Protein AF-A0A8D8P166-F1 (afdb_monomer)

pLDDT: mean 75.23, std 16.93, range [36.06, 92.56]

Secondary structure (DSSP, 8-state):
---TT---PPEEEEEE-SS-THHHHTT---TT-EEEEE-HHHHHHHHHHS--S--S----STTHHHHHHHHHHHHHH-PPPHHHHHHHHTTEEEEEPPSS--TT-S----

InterPro domains:
  IPR001047 Small ribosomal subunit protein eS8 [PTHR10394] (9-48)

Radius of gyration: 18.59 Å; Cα contacts (8 Å, |Δi|>4): 103; chains: 1; bounding box: 46×23×47 Å

Organism: Culex pipiens (NCBI:txid7175)

Mean predicted aligned error: 10.53 Å

Solvent-accessible surface area (backbone atoms only — not comparable to full-atom values): 7034 Å² total; per-residue (Å²): 134,76,65,95,87,76,79,87,62,57,76,73,43,36,72,43,44,93,89,48,66,67,41,34,77,69,48,50,89,58,69,57,21,34,28,35,29,47,32,69,68,60,51,56,49,53,48,72,69,48,84,83,70,97,80,91,78,92,72,69,82,83,56,55,68,61,50,50,54,51,42,62,59,48,58,76,71,60,74,76,56,71,76,52,52,57,24,58,74,69,47,41,38,79,44,70,41,57,86,61,81,68,83,76,73,56,79,75,86,125

Sequence (110 aa):
MLPQGTYHPRITYNLYNASNNELVRTKKLFKNAITVIDVAPFRRWYESLLPEGKRGGCVGQEGLLDLLKKYAKRQKTAKMYPDLEVQFNAGRLRFQTWTEWPCRWLPAGG

Foldseek 3Di:
DDPDPDDDWDWDFFDDDPPDCVCRVVRHDDAFTWTKTFCVVVVVVLCVQAVPDDDDDDDDPPCVVVVVVSNVVVVVVSDDDPVVVVCVVVRIDIDTHHNDDVPVPPPPPD

Structure (mmCIF, N/CA/C/O backbone):
data_AF-A0A8D8P166-F1
#
_entry.id   AF-A0A8D8P166-F1
#
loop_
_atom_site.group_PDB
_atom_site.id
_atom_site.type_symbol
_atom_site.label_atom_id
_atom_site.label_alt_id
_atom_site.label_comp_id
_atom_site.label_asym_id
_atom_site.label_entity_id
_atom_site.label_seq_id
_atom_site.pdbx_PDB_ins_code
_atom_site.Cartn_x
_atom_site.Cartn_y
_atom_site.Cartn_z
_atom_site.occupancy
_atom_site.B_iso_or_equiv
_atom_site.auth_seq_id
_atom_site.auth_comp_id
_atom_site.auth_asym_id
_atom_site.auth_atom_id
_atom_site.pdbx_PDB_model_num
ATOM 1 N N . MET A 1 1 ? 10.525 -0.178 20.474 1.00 39.41 1 MET A N 1
ATOM 2 C CA . MET A 1 1 ? 9.086 -0.049 20.146 1.00 39.41 1 MET A CA 1
ATOM 3 C C . MET A 1 1 ? 8.957 0.980 19.041 1.00 39.41 1 MET A C 1
ATOM 5 O O . MET A 1 1 ? 9.509 2.059 19.195 1.00 39.41 1 MET A O 1
ATOM 9 N N . LEU A 1 2 ? 8.319 0.645 17.920 1.00 41.84 2 LEU A N 1
ATOM 10 C CA . LEU A 1 2 ? 8.087 1.618 16.850 1.00 41.84 2 LEU A CA 1
ATOM 11 C C . LEU A 1 2 ? 7.049 2.655 17.310 1.00 41.84 2 LEU A C 1
ATOM 13 O O . LEU A 1 2 ? 6.133 2.280 18.049 1.00 41.84 2 LEU A O 1
ATOM 17 N N . PRO A 1 3 ? 7.171 3.930 16.901 1.00 47.19 3 PRO A N 1
ATOM 18 C CA . PRO A 1 3 ? 6.140 4.923 17.167 1.00 47.19 3 PRO A CA 1
ATOM 19 C C . PRO A 1 3 ? 4.793 4.441 16.609 1.00 47.19 3 PRO A C 1
ATOM 21 O O . PRO A 1 3 ? 4.729 3.819 15.544 1.00 47.19 3 PRO A O 1
ATOM 24 N N . GLN A 1 4 ? 3.722 4.698 17.362 1.00 52.88 4 GLN A N 1
ATOM 25 C CA . GLN A 1 4 ? 2.355 4.312 17.013 1.00 52.88 4 GLN A CA 1
ATOM 26 C C . GLN A 1 4 ? 1.993 4.932 15.650 1.00 52.88 4 GLN A C 1
ATOM 28 O O . GLN A 1 4 ? 1.775 6.137 15.565 1.00 52.88 4 GLN A O 1
ATOM 33 N N . GLY A 1 5 ? 1.988 4.128 14.579 1.00 64.25 5 GLY A N 1
ATOM 34 C CA . GLY A 1 5 ? 1.671 4.577 13.213 1.00 64.25 5 GLY A CA 1
ATOM 35 C C . GLY A 1 5 ? 2.663 4.172 12.114 1.00 64.25 5 GLY A C 1
ATOM 36 O O . GLY A 1 5 ? 2.332 4.319 10.939 1.00 64.25 5 GLY A O 1
ATOM 37 N N . THR A 1 6 ? 3.839 3.625 12.444 1.00 72.44 6 THR A N 1
ATOM 38 C CA . THR A 1 6 ? 4.795 3.140 11.427 1.00 72.44 6 THR A CA 1
ATOM 39 C C . THR A 1 6 ? 4.606 1.646 11.150 1.00 72.44 6 THR A C 1
ATOM 41 O O . THR A 1 6 ? 4.895 0.803 12.001 1.00 72.44 6 THR A O 1
ATOM 44 N N . TYR A 1 7 ? 4.168 1.304 9.934 1.00 80.81 7 TYR A N 1
ATOM 45 C CA . TYR A 1 7 ? 4.020 -0.078 9.464 1.00 80.81 7 TYR A CA 1
ATOM 46 C C . TYR A 1 7 ? 5.179 -0.481 8.550 1.00 80.81 7 TYR A C 1
ATOM 48 O O . TYR A 1 7 ? 5.655 0.323 7.753 1.00 80.81 7 TYR A O 1
ATOM 56 N N . HIS A 1 8 ? 5.599 -1.745 8.641 1.00 83.88 8 HIS A N 1
ATOM 57 C CA . HIS A 1 8 ? 6.639 -2.334 7.793 1.00 83.88 8 HIS A CA 1
ATOM 58 C C . HIS A 1 8 ? 6.003 -3.348 6.836 1.00 83.88 8 HIS A C 1
ATOM 60 O O . HIS A 1 8 ? 5.986 -4.546 7.125 1.00 83.88 8 HIS A O 1
ATOM 66 N N . PRO A 1 9 ? 5.395 -2.889 5.734 1.00 86.62 9 PRO A N 1
ATOM 67 C CA . PRO A 1 9 ? 4.769 -3.784 4.781 1.00 86.62 9 PRO A CA 1
ATOM 68 C C . PRO A 1 9 ? 5.821 -4.509 3.937 1.00 86.62 9 PRO A C 1
ATOM 70 O O . PRO A 1 9 ? 6.925 -4.011 3.699 1.00 86.62 9 PRO A O 1
ATOM 73 N N . ARG A 1 10 ? 5.461 -5.691 3.435 1.00 89.56 10 ARG A N 1
ATOM 74 C CA . ARG A 1 10 ? 6.324 -6.433 2.519 1.00 89.56 10 ARG A CA 1
ATOM 75 C C . ARG A 1 10 ? 6.414 -5.700 1.182 1.00 89.56 10 ARG A C 1
ATOM 77 O O . ARG A 1 10 ? 5.401 -5.389 0.553 1.00 89.56 10 ARG A O 1
ATOM 84 N N . ILE A 1 11 ? 7.642 -5.490 0.725 1.00 88.94 11 ILE A N 1
ATOM 85 C CA . ILE A 1 11 ? 7.933 -4.952 -0.602 1.00 88.94 11 ILE A CA 1
ATOM 86 C C . ILE A 1 11 ? 7.914 -6.100 -1.618 1.00 88.94 11 ILE A C 1
ATOM 88 O O . ILE A 1 11 ? 8.517 -7.146 -1.376 1.00 88.94 11 ILE A O 1
ATOM 92 N N . THR A 1 12 ? 7.219 -5.922 -2.748 1.00 89.69 12 THR A N 1
ATOM 93 C CA . THR A 1 12 ? 7.095 -6.977 -3.768 1.00 89.69 12 THR A CA 1
ATOM 94 C C . THR A 1 12 ? 8.081 -6.797 -4.921 1.00 89.69 12 THR A C 1
ATOM 96 O O . THR A 1 12 ? 8.932 -7.654 -5.139 1.00 89.69 12 THR A O 1
ATOM 99 N N . TYR A 1 13 ? 7.939 -5.727 -5.704 1.00 87.62 13 TYR A N 1
ATOM 100 C CA . TYR A 1 13 ? 8.805 -5.432 -6.849 1.00 87.62 13 TYR A CA 1
ATOM 101 C C . TYR A 1 13 ? 8.683 -3.964 -7.267 1.00 87.62 13 TYR A C 1
ATOM 103 O O . TYR A 1 13 ? 7.686 -3.298 -6.974 1.00 87.62 13 TYR A O 1
ATOM 111 N N . ASN A 1 14 ? 9.702 -3.488 -7.978 1.00 89.19 14 ASN A N 1
ATOM 112 C CA . ASN A 1 14 ? 9.751 -2.167 -8.595 1.00 89.19 14 ASN A CA 1
ATOM 113 C C . ASN A 1 14 ? 8.892 -2.136 -9.874 1.00 89.19 14 AS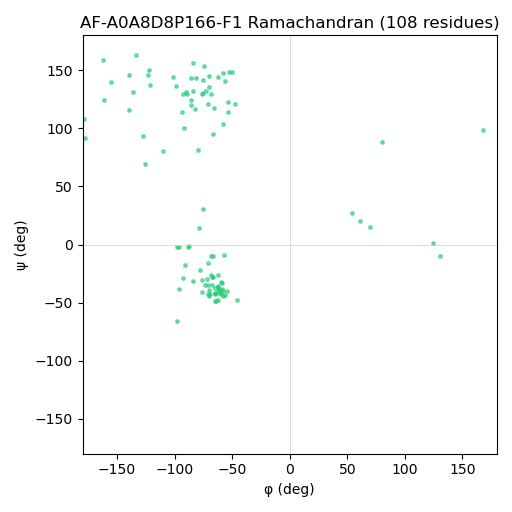N A C 1
ATOM 115 O O . ASN A 1 14 ? 9.018 -3.023 -10.717 1.00 89.19 14 ASN A O 1
ATOM 119 N N . LEU A 1 15 ? 8.015 -1.142 -9.999 1.00 90.38 15 LEU A N 1
ATOM 120 C CA . LEU A 1 15 ? 7.140 -0.931 -11.153 1.00 90.38 15 LEU A CA 1
ATOM 121 C C . LEU A 1 15 ? 7.732 0.074 -12.146 1.00 90.38 15 LEU A C 1
ATOM 123 O O . LEU A 1 15 ? 7.566 -0.094 -13.349 1.00 90.38 15 LEU A O 1
ATOM 127 N N . TYR A 1 16 ? 8.380 1.127 -11.647 1.00 88.50 16 TYR A N 1
ATOM 128 C CA . TYR A 1 16 ? 8.862 2.225 -12.475 1.00 88.50 16 TYR A CA 1
ATOM 129 C C . TYR A 1 16 ? 10.035 2.954 -11.822 1.00 88.50 16 TYR A C 1
ATOM 131 O O . TYR A 1 16 ? 10.029 3.239 -10.623 1.00 88.50 16 TYR A O 1
ATOM 139 N N . ASN A 1 17 ? 11.011 3.323 -12.646 1.00 86.75 17 ASN A N 1
ATOM 140 C CA . ASN A 1 17 ? 12.101 4.214 -12.286 1.00 86.75 17 ASN A CA 1
ATOM 141 C C . ASN A 1 17 ? 12.314 5.222 -13.420 1.00 86.75 17 ASN A C 1
ATOM 143 O O . ASN A 1 17 ? 12.447 4.818 -14.570 1.00 86.75 17 ASN A O 1
ATOM 147 N N . ALA A 1 18 ? 12.402 6.512 -13.096 1.00 84.06 18 ALA A N 1
ATOM 148 C CA . ALA A 1 18 ? 12.517 7.565 -14.105 1.00 84.06 18 ALA A CA 1
ATOM 149 C C . ALA A 1 18 ? 13.846 7.533 -14.881 1.00 84.06 18 ALA A C 1
ATOM 151 O O . ALA A 1 18 ? 13.901 7.976 -16.022 1.00 84.06 18 ALA A O 1
ATOM 152 N N . SER A 1 19 ? 14.924 7.027 -14.273 1.00 81.88 19 SER A N 1
ATOM 153 C CA . SER A 1 19 ? 16.271 7.139 -14.851 1.00 81.88 19 SER A CA 1
ATOM 154 C C . SER A 1 19 ? 16.691 5.953 -15.719 1.00 81.88 19 SER A C 1
ATOM 156 O O . SER A 1 19 ? 17.547 6.111 -16.582 1.00 81.88 19 SER A O 1
ATOM 158 N N . ASN A 1 20 ? 16.176 4.748 -15.457 1.00 83.25 20 ASN A N 1
ATOM 159 C CA . ASN A 1 20 ? 16.624 3.537 -16.148 1.00 83.25 20 ASN A CA 1
ATOM 160 C C . ASN A 1 20 ? 15.598 2.397 -16.030 1.00 83.25 20 ASN A C 1
ATOM 162 O O . ASN A 1 20 ? 15.273 1.965 -14.918 1.00 83.25 20 ASN A O 1
ATOM 166 N N . ASN A 1 21 ? 15.162 1.875 -17.180 1.00 84.38 21 ASN A N 1
ATOM 167 C CA . ASN A 1 21 ? 14.169 0.804 -17.308 1.00 84.38 21 ASN A CA 1
ATOM 168 C C . ASN A 1 21 ? 14.731 -0.600 -17.022 1.00 84.38 21 ASN A C 1
ATOM 170 O O . ASN A 1 21 ? 13.984 -1.491 -16.615 1.00 84.38 21 ASN A O 1
ATOM 174 N N . GLU A 1 22 ? 16.046 -0.808 -17.126 1.00 83.69 22 GLU A N 1
ATOM 175 C CA . GLU A 1 22 ? 16.680 -2.091 -16.776 1.00 83.69 22 GLU A CA 1
ATOM 176 C C . GLU A 1 22 ? 16.502 -2.441 -15.289 1.00 83.69 22 GLU A C 1
ATOM 178 O O . GLU A 1 22 ? 16.467 -3.611 -14.889 1.00 83.69 22 GLU A O 1
ATOM 183 N N . LEU A 1 23 ? 16.329 -1.420 -14.447 1.00 79.88 23 LEU A N 1
ATOM 184 C CA . LEU A 1 23 ? 16.118 -1.594 -13.009 1.00 79.88 23 LEU A CA 1
ATOM 185 C C . LEU A 1 23 ? 14.725 -2.159 -12.704 1.00 79.88 23 LEU A C 1
ATOM 187 O O . LEU A 1 23 ? 14.560 -2.912 -11.743 1.00 79.88 23 LEU A O 1
ATOM 191 N N . VAL A 1 24 ? 13.743 -1.861 -13.560 1.00 83.56 24 VAL A N 1
ATOM 192 C CA . VAL A 1 24 ? 12.398 -2.445 -13.495 1.00 83.56 24 VAL A CA 1
ATOM 193 C C . VAL A 1 24 ? 12.457 -3.919 -13.897 1.00 83.56 24 VAL A C 1
ATOM 195 O O . VAL A 1 24 ? 11.929 -4.781 -13.194 1.00 83.56 24 VAL A O 1
ATOM 198 N N . ARG A 1 25 ? 13.189 -4.235 -14.975 1.00 84.94 25 ARG A N 1
ATOM 199 C CA . ARG A 1 25 ? 13.332 -5.606 -15.494 1.00 84.94 25 ARG A CA 1
ATOM 200 C C . ARG A 1 25 ? 13.980 -6.556 -14.487 1.00 84.94 25 ARG A C 1
ATOM 202 O O . ARG A 1 25 ? 13.567 -7.705 -14.356 1.00 84.94 25 ARG A O 1
ATOM 209 N N . THR A 1 26 ? 14.975 -6.072 -13.750 1.00 86.25 26 THR A N 1
ATOM 210 C CA . THR A 1 26 ? 15.731 -6.875 -12.774 1.00 86.25 26 THR A CA 1
ATOM 211 C C . THR A 1 26 ? 15.106 -6.916 -11.377 1.00 86.25 26 THR A C 1
ATOM 213 O O . THR A 1 26 ? 15.635 -7.597 -10.500 1.00 86.25 26 THR A O 1
ATOM 216 N N . LYS A 1 27 ? 13.983 -6.216 -11.153 1.00 82.75 27 LYS A N 1
ATOM 217 C CA . LYS A 1 27 ? 13.286 -6.106 -9.855 1.00 82.75 27 LYS A CA 1
ATOM 218 C C . LYS A 1 27 ? 14.179 -5.627 -8.703 1.00 82.75 27 LYS A C 1
ATOM 220 O O . LYS A 1 27 ? 13.918 -5.932 -7.540 1.00 82.75 27 LYS A O 1
ATOM 225 N N . LYS A 1 28 ? 15.223 -4.858 -9.012 1.00 81.75 28 LYS A N 1
ATOM 226 C CA . LYS A 1 28 ? 16.103 -4.258 -8.007 1.00 81.75 28 LYS A CA 1
ATOM 227 C C . LYS A 1 28 ? 15.468 -2.985 -7.438 1.00 81.75 28 LYS A C 1
ATOM 229 O O . LYS A 1 28 ? 14.818 -2.221 -8.155 1.00 81.75 28 LYS A O 1
ATOM 234 N N . LEU A 1 29 ? 15.662 -2.762 -6.139 1.00 81.62 29 LEU A N 1
ATOM 235 C CA . LEU A 1 29 ? 15.163 -1.581 -5.435 1.00 81.62 29 LEU A CA 1
ATOM 236 C C . LEU A 1 29 ? 16.201 -0.461 -5.483 1.00 81.62 29 LEU A C 1
ATOM 238 O O . LEU A 1 29 ? 17.372 -0.674 -5.175 1.00 81.62 29 LEU A O 1
ATOM 242 N N . PHE A 1 30 ? 15.746 0.730 -5.850 1.00 80.00 30 PHE A N 1
ATOM 243 C CA . PHE A 1 30 ? 16.547 1.946 -5.906 1.00 80.00 30 PHE A CA 1
ATOM 244 C C . PHE A 1 30 ? 15.781 3.084 -5.246 1.00 80.00 30 PHE A C 1
ATOM 246 O O . PHE A 1 30 ? 14.568 3.002 -5.057 1.00 80.00 30 PHE A O 1
ATOM 253 N N . LYS A 1 31 ? 16.501 4.152 -4.907 1.00 82.69 31 LYS A N 1
ATOM 254 C CA . LYS A 1 31 ? 15.888 5.398 -4.450 1.00 82.69 31 LYS A CA 1
ATOM 255 C C . LYS A 1 31 ? 14.933 5.934 -5.514 1.00 82.69 31 LYS A C 1
ATOM 257 O O . LYS A 1 31 ? 15.212 5.804 -6.704 1.00 82.69 31 LYS A O 1
ATOM 262 N N . ASN A 1 32 ? 13.862 6.591 -5.071 1.00 85.50 32 ASN A N 1
ATOM 263 C CA . ASN A 1 32 ? 12.892 7.255 -5.945 1.00 85.50 32 ASN A CA 1
ATOM 264 C C . ASN A 1 32 ? 12.156 6.330 -6.948 1.00 85.50 32 ASN A C 1
ATOM 266 O O . ASN A 1 32 ? 11.612 6.797 -7.948 1.00 85.50 32 ASN A O 1
ATOM 270 N N . ALA A 1 33 ? 12.123 5.021 -6.698 1.00 88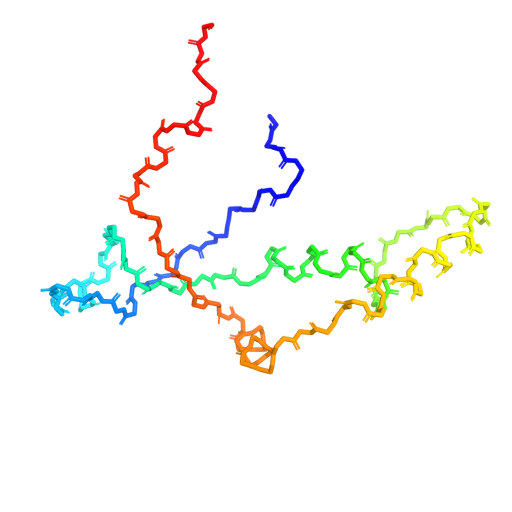.56 33 ALA A N 1
ATOM 271 C CA . ALA A 1 33 ? 11.384 4.066 -7.512 1.00 88.56 33 ALA A CA 1
ATOM 272 C C . ALA A 1 33 ? 9.918 3.956 -7.063 1.00 88.56 33 ALA A C 1
ATOM 274 O O . ALA A 1 33 ? 9.614 3.949 -5.868 1.00 88.56 33 ALA A O 1
ATOM 275 N N . ILE A 1 34 ? 8.998 3.791 -8.013 1.00 91.12 34 ILE A N 1
ATOM 276 C CA . ILE A 1 34 ? 7.609 3.435 -7.709 1.00 91.12 34 ILE A CA 1
ATOM 277 C C . ILE A 1 34 ? 7.557 1.927 -7.518 1.00 91.12 34 ILE A C 1
ATOM 279 O O . ILE A 1 34 ? 7.823 1.158 -8.438 1.00 91.12 34 ILE A O 1
ATOM 283 N N . THR A 1 35 ? 7.202 1.495 -6.317 1.00 90.62 35 THR A N 1
ATOM 284 C CA . THR A 1 35 ? 7.262 0.096 -5.897 1.00 90.62 35 THR A CA 1
ATOM 285 C C . THR A 1 35 ? 5.890 -0.385 -5.441 1.00 90.62 35 THR A C 1
ATOM 287 O O . THR A 1 35 ? 5.074 0.391 -4.942 1.00 90.62 35 THR A O 1
ATOM 290 N N . VAL A 1 36 ? 5.625 -1.679 -5.624 1.00 92.00 36 VAL A N 1
ATOM 291 C CA . VAL A 1 36 ? 4.391 -2.324 -5.168 1.00 92.00 36 VAL A CA 1
ATOM 292 C C . VAL A 1 36 ? 4.580 -2.925 -3.778 1.00 92.00 36 VAL A C 1
ATOM 294 O O . VAL A 1 36 ? 5.513 -3.700 -3.538 1.00 92.00 36 VAL A O 1
ATOM 297 N N . ILE A 1 37 ? 3.654 -2.596 -2.886 1.00 92.12 37 ILE A N 1
ATOM 298 C CA . ILE A 1 37 ? 3.671 -2.935 -1.467 1.00 92.12 37 ILE A CA 1
ATOM 299 C C . ILE A 1 37 ? 2.395 -3.704 -1.094 1.00 92.12 37 ILE A C 1
ATOM 301 O O . ILE A 1 37 ? 1.324 -3.456 -1.651 1.00 92.12 37 ILE A O 1
ATOM 305 N N . ASP A 1 38 ? 2.519 -4.642 -0.152 1.00 91.94 38 ASP A N 1
ATOM 306 C CA . ASP A 1 38 ? 1.379 -5.356 0.433 1.00 91.94 38 ASP A CA 1
ATOM 307 C C . ASP A 1 38 ? 0.517 -4.445 1.329 1.00 91.94 38 ASP A C 1
ATOM 309 O O . ASP A 1 38 ? 1.015 -3.680 2.158 1.00 91.94 38 ASP A O 1
ATOM 313 N N . VAL A 1 39 ? -0.799 -4.555 1.165 1.00 92.50 39 VAL A N 1
ATOM 314 C CA . VAL A 1 39 ? -1.814 -3.696 1.786 1.00 92.50 39 VAL A CA 1
ATOM 315 C C . VAL A 1 39 ? -2.309 -4.237 3.129 1.00 92.50 39 VAL A C 1
ATOM 317 O O . VAL A 1 39 ? -2.859 -3.479 3.931 1.00 92.50 39 VAL A O 1
ATOM 320 N N . ALA A 1 40 ? -2.088 -5.523 3.420 1.00 87.81 40 ALA A N 1
ATOM 321 C CA . ALA A 1 40 ? -2.578 -6.187 4.630 1.00 87.81 40 ALA A CA 1
ATOM 322 C C . ALA A 1 40 ? -2.384 -5.402 5.954 1.00 87.81 40 ALA A C 1
ATOM 324 O O . ALA A 1 40 ? -3.358 -5.289 6.707 1.00 87.81 40 ALA A O 1
ATOM 325 N N . PRO A 1 41 ? -1.202 -4.827 6.272 1.00 88.75 41 PRO A N 1
ATOM 326 C CA . PRO A 1 41 ? -1.027 -4.082 7.523 1.00 88.75 41 PRO A CA 1
ATOM 327 C C . PRO A 1 41 ? -1.839 -2.778 7.567 1.00 88.75 41 PRO A C 1
ATOM 329 O O . PRO A 1 41 ? -2.374 -2.427 8.617 1.00 88.75 41 PRO A O 1
ATOM 332 N N . PHE A 1 42 ? -1.992 -2.092 6.432 1.00 87.50 42 PHE A N 1
ATOM 333 C CA . PHE A 1 42 ? -2.744 -0.837 6.348 1.00 87.50 42 PHE A CA 1
ATOM 334 C C . PHE A 1 42 ? -4.250 -1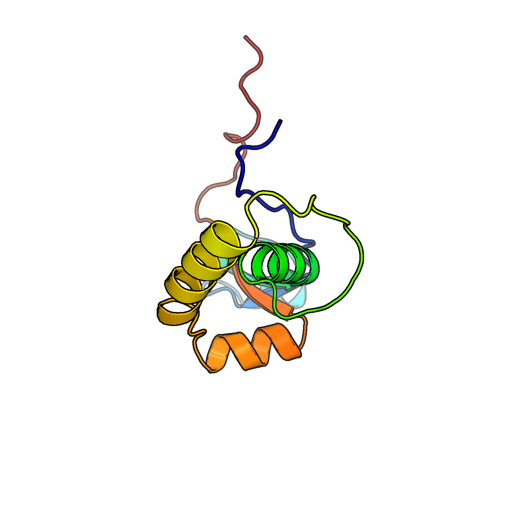.060 6.443 1.00 87.50 42 PHE A C 1
ATOM 336 O O . PHE A 1 42 ? -4.951 -0.260 7.059 1.00 87.50 42 PHE A O 1
ATOM 343 N N . ARG A 1 43 ? -4.750 -2.169 5.887 1.00 85.44 43 ARG A N 1
ATOM 344 C CA . ARG A 1 43 ? -6.162 -2.544 6.018 1.00 85.44 43 ARG A CA 1
ATOM 345 C C . ARG A 1 43 ? -6.538 -2.797 7.480 1.00 85.44 43 ARG A C 1
ATOM 347 O O . ARG A 1 43 ? -7.501 -2.213 7.959 1.00 85.44 43 ARG A O 1
ATOM 354 N N . ARG A 1 44 ? -5.728 -3.576 8.209 1.00 84.62 44 ARG A N 1
ATOM 355 C CA . ARG A 1 44 ? -5.935 -3.832 9.650 1.00 84.62 44 ARG A CA 1
ATOM 356 C C . ARG A 1 44 ? -5.953 -2.541 10.466 1.00 84.62 44 ARG A C 1
ATOM 358 O O . ARG A 1 44 ? -6.755 -2.392 11.383 1.00 84.62 44 ARG A O 1
ATOM 365 N N . TRP A 1 45 ? -5.072 -1.602 10.128 1.00 84.56 45 TRP A N 1
ATOM 366 C CA . TRP A 1 45 ? -5.058 -0.287 10.759 1.00 84.56 45 TRP A CA 1
ATOM 367 C C . TRP A 1 45 ? -6.334 0.505 10.464 1.00 84.56 45 TRP A C 1
ATOM 369 O O . TRP A 1 45 ? -6.959 1.013 11.393 1.00 84.56 45 TRP A O 1
ATOM 379 N N . TYR A 1 46 ? -6.757 0.573 9.204 1.00 83.75 46 TYR A N 1
ATOM 380 C CA . TYR A 1 46 ? -7.963 1.304 8.816 1.00 83.75 46 TYR A CA 1
ATOM 381 C C . TYR A 1 46 ? -9.223 0.739 9.499 1.00 83.75 46 TYR A C 1
ATOM 383 O O . TYR A 1 46 ? -10.013 1.499 10.057 1.00 83.75 46 TYR A O 1
ATOM 391 N N . GLU A 1 47 ? -9.345 -0.589 9.573 1.00 82.19 47 GLU A N 1
ATOM 392 C CA . GLU A 1 47 ? -10.411 -1.291 10.307 1.00 82.19 47 GLU A CA 1
ATOM 393 C C . GLU A 1 47 ? -10.377 -0.987 11.817 1.00 82.19 47 GLU A C 1
ATOM 395 O O . GLU A 1 47 ? -11.417 -0.815 12.448 1.00 82.19 47 GLU A O 1
ATOM 400 N N . SER A 1 48 ? -9.187 -0.849 12.412 1.00 80.75 48 SER A N 1
ATOM 401 C CA . SER A 1 48 ? -9.056 -0.474 13.830 1.00 80.75 48 SER A CA 1
ATOM 402 C C . SER A 1 48 ? -9.504 0.968 14.129 1.00 80.75 48 SER A C 1
ATOM 404 O O . SER A 1 48 ? -9.911 1.283 15.250 1.00 80.75 48 SER A O 1
ATOM 406 N N . LEU A 1 49 ? -9.443 1.861 13.134 1.00 78.19 49 LEU A N 1
ATOM 407 C CA . LEU A 1 49 ? -9.844 3.263 13.272 1.00 78.19 49 LEU A CA 1
ATOM 408 C C . LEU A 1 49 ? -11.350 3.473 13.083 1.00 78.19 49 LEU A C 1
ATOM 410 O O . LEU A 1 49 ? -11.913 4.388 13.704 1.00 78.19 49 LEU A O 1
ATOM 414 N N . LEU A 1 50 ? -11.968 2.638 12.244 1.00 73.50 50 LEU A N 1
ATOM 415 C CA . LEU A 1 50 ? -13.369 2.676 11.834 1.00 73.50 50 LEU A CA 1
ATOM 416 C C . LEU A 1 50 ? -13.996 1.294 12.069 1.00 73.50 50 LEU A C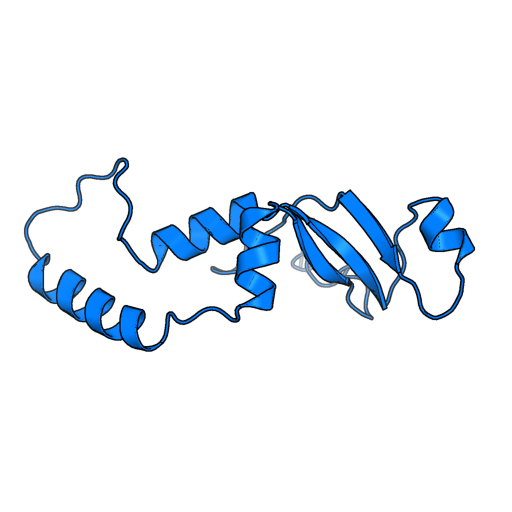 1
ATOM 418 O O . LEU A 1 50 ? -13.915 0.423 11.205 1.00 73.50 50 LEU A O 1
ATOM 422 N N . PRO A 1 51 ? -14.625 1.056 13.226 1.00 61.84 51 PRO A N 1
ATOM 423 C CA . PRO A 1 51 ? -15.242 -0.221 13.523 1.00 61.84 51 PRO A CA 1
ATOM 424 C C . PRO A 1 51 ? -16.596 -0.301 12.827 1.00 61.84 51 PRO A C 1
ATOM 426 O O . PRO A 1 51 ? -17.647 -0.103 13.426 1.00 61.84 51 PRO A O 1
ATOM 429 N N . GLU A 1 52 ? -16.559 -0.641 11.549 1.00 59.38 52 GLU A N 1
ATOM 430 C CA . GLU A 1 52 ? -17.682 -1.246 10.843 1.00 59.38 52 GLU A CA 1
ATOM 431 C C . GLU A 1 52 ? -17.184 -2.544 10.206 1.00 59.38 52 GLU A C 1
ATOM 433 O O . GLU A 1 52 ? -16.995 -2.663 9.002 1.00 59.38 52 GLU A O 1
ATOM 438 N N . GLY A 1 53 ? -16.890 -3.533 11.052 1.00 47.56 53 GLY A N 1
ATOM 439 C CA . GLY A 1 53 ? -16.392 -4.830 10.603 1.00 47.56 53 GLY A CA 1
ATOM 440 C C . GLY A 1 53 ? -16.188 -5.787 11.767 1.00 47.56 53 GLY A C 1
ATOM 441 O O . GLY A 1 53 ? -15.139 -5.804 12.399 1.00 47.56 53 GLY A O 1
ATOM 442 N N . LYS A 1 54 ? -17.212 -6.584 12.080 1.00 53.12 54 LYS A N 1
ATOM 443 C CA . LYS A 1 54 ? -17.164 -7.649 13.091 1.00 53.12 54 LYS A CA 1
ATOM 444 C C . LYS A 1 54 ? -15.909 -8.525 12.919 1.00 53.12 54 LYS A C 1
ATOM 446 O O . LYS A 1 54 ? -15.787 -9.192 11.893 1.00 53.12 54 LYS A O 1
ATOM 451 N N . ARG A 1 55 ? -15.053 -8.594 13.950 1.00 41.81 55 ARG A N 1
ATOM 452 C CA . ARG A 1 55 ? -14.405 -9.821 14.472 1.00 41.81 55 ARG A CA 1
A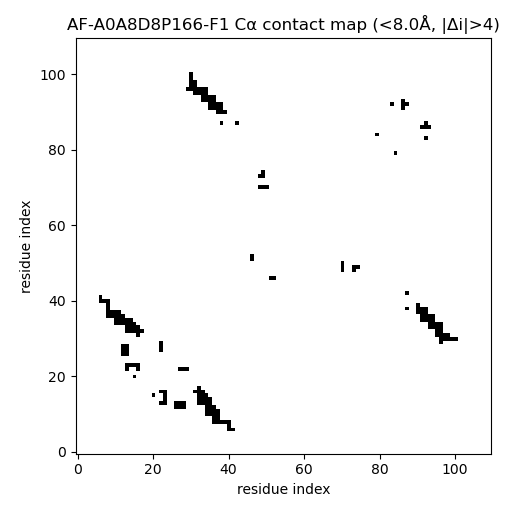TOM 453 C C . ARG A 1 55 ? -13.517 -9.509 15.692 1.00 41.81 55 ARG A C 1
ATOM 455 O O . ARG A 1 55 ? -12.428 -8.976 15.548 1.00 41.81 55 ARG A O 1
ATOM 462 N N . GLY A 1 56 ? -13.994 -9.929 16.870 1.00 44.03 56 GLY A N 1
ATOM 463 C CA 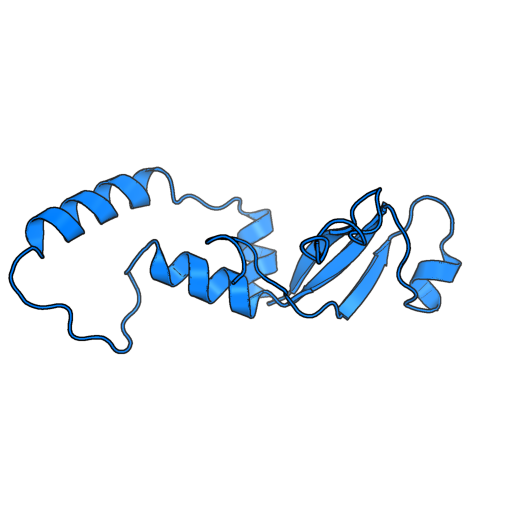. GLY A 1 56 ? -13.171 -10.346 18.015 1.00 44.03 56 GLY A CA 1
ATOM 464 C C . GLY A 1 56 ? -12.574 -9.255 18.907 1.00 44.03 56 GLY A C 1
ATOM 465 O O . GLY A 1 56 ? -11.416 -8.894 18.744 1.00 44.03 56 GLY A O 1
ATOM 466 N N . GLY A 1 57 ? -13.328 -8.824 19.921 1.00 37.12 57 GLY A N 1
ATOM 467 C CA . GLY A 1 57 ? -12.798 -8.070 21.060 1.00 37.12 57 GLY A CA 1
ATOM 468 C C . GLY A 1 57 ? -13.915 -7.456 21.897 1.00 37.12 57 GLY A C 1
ATOM 469 O O . GLY A 1 57 ? -14.470 -6.427 21.525 1.00 37.12 57 GLY A O 1
ATOM 470 N N . CYS A 1 58 ? -14.277 -8.104 23.003 1.00 36.06 58 CYS A N 1
ATOM 471 C CA . CYS A 1 58 ? -15.269 -7.633 23.966 1.00 36.06 58 CYS A CA 1
ATOM 472 C C . CYS A 1 58 ? -14.726 -6.374 24.664 1.00 36.06 58 CYS A C 1
ATOM 474 O O . CYS A 1 58 ? -13.969 -6.473 25.625 1.00 36.06 58 CYS A O 1
ATOM 476 N N . VAL A 1 59 ? -15.079 -5.186 24.172 1.00 43.56 59 VAL A N 1
ATOM 477 C CA . VAL A 1 59 ? -14.852 -3.937 24.910 1.00 43.56 59 VAL A CA 1
ATOM 478 C C . VAL A 1 59 ? -16.051 -3.732 25.834 1.00 43.56 59 VAL A C 1
ATOM 480 O O . VAL A 1 59 ? -17.194 -3.779 25.380 1.00 43.56 59 VAL A O 1
ATOM 483 N N . GLY A 1 60 ? -15.771 -3.591 27.133 1.00 47.72 60 GLY A N 1
ATOM 484 C CA . GLY A 1 60 ? -16.754 -3.481 28.212 1.00 47.72 60 GLY A CA 1
ATOM 485 C C . GLY A 1 60 ? -17.841 -2.436 27.949 1.00 47.72 60 GLY A C 1
ATOM 486 O O . GLY A 1 60 ? -17.617 -1.431 27.277 1.00 47.72 60 GLY A O 1
ATOM 487 N N . GLN A 1 61 ? -19.039 -2.704 28.473 1.00 52.44 61 GLN A N 1
ATOM 488 C CA . GLN A 1 61 ? -20.266 -1.958 28.17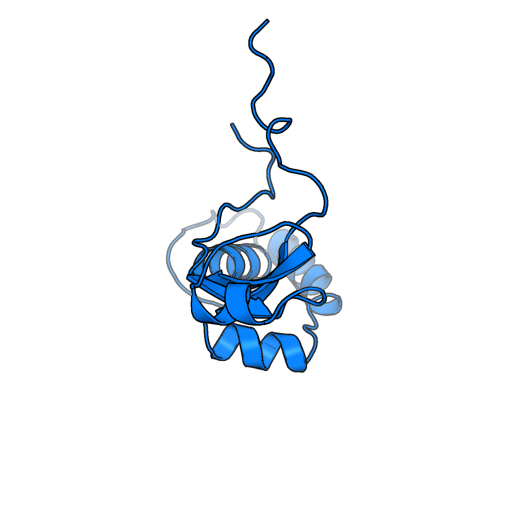4 1.00 52.44 61 GLN A CA 1
ATOM 489 C C . GLN A 1 61 ? -20.278 -0.502 28.682 1.00 52.44 61 GLN A C 1
ATOM 491 O O . GLN A 1 61 ? -21.139 0.277 28.275 1.00 52.44 61 GLN A O 1
ATOM 496 N N . GLU A 1 62 ? -19.308 -0.087 29.496 1.00 49.22 62 GLU A N 1
ATOM 497 C CA . GLU A 1 62 ? -19.231 1.2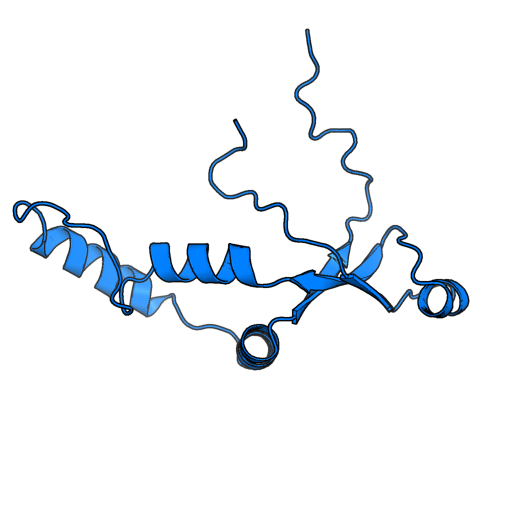73 30.032 1.00 49.22 62 GLU A CA 1
ATOM 498 C C . GLU A 1 62 ? -18.376 2.171 29.121 1.00 49.22 62 GLU A C 1
ATOM 500 O O . GLU A 1 62 ? -17.148 2.115 29.116 1.00 49.22 62 GLU A O 1
ATOM 505 N N . GLY A 1 63 ? -19.043 2.980 28.289 1.00 61.09 63 GLY A N 1
ATOM 506 C CA . GLY A 1 63 ? -18.406 3.925 27.354 1.00 61.09 63 GLY A CA 1
ATOM 507 C C . GLY A 1 63 ? -18.814 3.766 25.885 1.00 61.09 63 GLY A C 1
ATOM 508 O O . GLY A 1 63 ? -18.352 4.526 25.029 1.00 61.09 63 GLY A O 1
ATOM 509 N N . LEU A 1 64 ? -19.711 2.822 25.575 1.00 68.12 64 LEU A N 1
ATOM 510 C CA . LEU A 1 64 ? -20.166 2.537 24.209 1.00 68.12 64 LEU A CA 1
ATOM 511 C C . LEU A 1 64 ? -20.714 3.783 23.487 1.00 68.12 64 LEU A C 1
ATOM 513 O O . LEU A 1 64 ? -20.409 4.001 22.318 1.00 68.12 64 LEU A O 1
ATOM 517 N N . LEU A 1 65 ? -21.457 4.645 24.189 1.00 73.62 65 LEU A N 1
ATOM 518 C CA . LEU A 1 65 ? -22.026 5.878 23.626 1.00 73.62 65 LEU A CA 1
ATOM 519 C C . LEU A 1 65 ? -20.954 6.890 23.193 1.00 73.62 65 LEU A C 1
ATOM 521 O O . LEU A 1 65 ? -21.065 7.493 22.125 1.00 73.62 65 LEU A O 1
ATOM 525 N N . ASP A 1 66 ? -19.901 7.072 23.988 1.00 78.88 66 ASP A N 1
ATOM 526 C CA . ASP A 1 66 ? -18.824 8.007 23.653 1.00 78.88 66 ASP A CA 1
ATOM 527 C C . ASP A 1 66 ? -17.901 7.450 22.574 1.00 78.88 66 ASP A C 1
ATOM 529 O O . ASP A 1 66 ? -17.388 8.205 21.745 1.00 78.88 66 ASP A O 1
ATOM 533 N N . LEU A 1 67 ? -17.736 6.128 22.526 1.00 75.44 67 LEU A N 1
ATOM 534 C CA . LEU A 1 67 ? -17.071 5.440 21.425 1.00 75.44 67 LEU A CA 1
ATOM 535 C C . LEU A 1 67 ? -17.851 5.610 20.117 1.00 75.44 67 LEU A C 1
ATOM 537 O O . LEU A 1 67 ? -17.275 6.053 19.127 1.00 75.44 67 LEU A O 1
ATOM 541 N N . LEU A 1 68 ? -19.167 5.385 20.117 1.00 81.25 68 LEU A N 1
ATOM 542 C CA . LEU A 1 68 ? -20.028 5.606 18.949 1.00 81.25 68 LEU A CA 1
ATOM 543 C C . LEU A 1 68 ? -19.956 7.055 18.450 1.00 81.25 68 LEU A C 1
ATOM 545 O O . LEU A 1 68 ? -19.773 7.288 17.257 1.00 81.25 68 LEU A O 1
ATOM 549 N N . LYS A 1 69 ? -19.992 8.042 19.355 1.00 83.75 69 LYS A N 1
ATOM 550 C CA . LYS A 1 69 ? -19.787 9.460 19.005 1.00 83.75 69 LYS A CA 1
ATOM 551 C C . LYS A 1 69 ? -18.400 9.714 18.403 1.00 83.75 69 LYS A C 1
ATOM 553 O O . LYS A 1 69 ? -18.278 10.508 17.470 1.00 83.75 69 LYS A O 1
ATOM 558 N N . LYS A 1 70 ? -17.346 9.067 18.918 1.00 81.94 70 LYS A N 1
ATOM 559 C CA . LYS A 1 70 ? -15.984 9.153 18.356 1.00 81.94 70 LYS A CA 1
ATOM 560 C C . LYS A 1 70 ? -15.928 8.557 16.947 1.00 81.94 70 LYS A C 1
ATOM 562 O O . LYS A 1 70 ? -15.326 9.171 16.069 1.00 81.94 70 LYS A O 1
ATOM 567 N N . TYR A 1 71 ? -16.581 7.425 16.700 1.00 82.56 71 TYR A N 1
ATOM 568 C CA . TYR A 1 71 ? -16.613 6.793 15.379 1.00 82.56 71 TYR A CA 1
ATOM 569 C C . TYR A 1 71 ? -17.452 7.577 14.373 1.00 82.56 71 TYR A C 1
ATOM 571 O O . TYR A 1 71 ? -16.962 7.851 13.282 1.00 82.56 71 TYR A O 1
ATOM 579 N N . ALA A 1 72 ? -18.622 8.079 14.768 1.00 83.62 72 ALA A N 1
ATOM 580 C CA . ALA A 1 72 ? -19.442 8.955 13.931 1.00 83.62 72 ALA A CA 1
ATOM 581 C C . ALA A 1 72 ? -18.698 10.241 13.520 1.00 83.62 72 ALA A C 1
ATOM 583 O O . ALA A 1 72 ? -18.889 10.761 12.423 1.00 83.62 72 ALA A O 1
ATOM 584 N N . LYS A 1 73 ? -17.810 10.761 14.381 1.00 84.88 73 LYS A N 1
ATOM 585 C CA . LYS A 1 73 ? -16.918 11.879 14.029 1.00 84.88 73 LYS A CA 1
ATOM 586 C C . LYS A 1 73 ? -15.857 11.467 13.002 1.00 84.88 73 LYS A C 1
ATOM 588 O O . LYS A 1 73 ? -15.627 12.214 12.058 1.00 84.88 73 LYS A O 1
ATOM 593 N N . ARG A 1 74 ? -15.243 10.290 13.160 1.00 81.06 74 ARG A N 1
ATOM 594 C CA . ARG A 1 74 ? -14.193 9.775 12.258 1.00 81.06 74 ARG A CA 1
ATOM 595 C C . ARG A 1 74 ? -14.728 9.368 10.884 1.00 81.06 74 ARG A C 1
ATOM 597 O O . ARG A 1 74 ? -14.048 9.603 9.892 1.00 81.06 74 ARG A O 1
ATOM 604 N N . GLN A 1 75 ? -15.947 8.832 10.812 1.00 80.81 75 GLN A N 1
ATOM 605 C CA . GLN A 1 75 ? -16.606 8.445 9.558 1.00 80.81 75 GLN A CA 1
ATOM 606 C C . GLN A 1 75 ? -16.782 9.625 8.593 1.00 80.81 75 GLN A C 1
ATOM 608 O O . GLN A 1 75 ? -16.669 9.457 7.383 1.00 80.81 75 GLN A O 1
ATOM 613 N N . LYS A 1 76 ? -16.975 10.846 9.110 1.00 83.75 76 LYS A N 1
ATOM 614 C CA . LYS A 1 76 ? -17.122 12.052 8.276 1.00 83.75 76 LYS A CA 1
ATOM 615 C C . LYS A 1 76 ? -15.876 12.356 7.444 1.00 83.75 76 LYS A C 1
ATOM 617 O O . LYS A 1 76 ? -15.994 12.816 6.314 1.00 83.75 76 LYS A O 1
ATOM 622 N N . THR A 1 77 ? -14.694 12.088 7.993 1.00 82.12 77 THR A N 1
ATOM 623 C CA . THR A 1 77 ? -13.400 12.290 7.325 1.00 82.12 77 THR A CA 1
ATOM 624 C C . THR A 1 77 ? -12.869 11.019 6.664 1.00 82.12 77 THR A C 1
ATOM 626 O O . THR A 1 77 ? -11.820 11.055 6.036 1.00 82.12 77 THR A O 1
ATOM 629 N N . ALA A 1 78 ? -13.571 9.892 6.796 1.00 79.38 78 ALA A N 1
ATOM 630 C CA . ALA A 1 78 ? -13.103 8.572 6.381 1.00 79.38 78 ALA A CA 1
ATOM 631 C C . ALA A 1 78 ? -13.220 8.291 4.874 1.00 79.38 78 ALA A C 1
ATOM 633 O O . ALA A 1 78 ? -13.114 7.135 4.471 1.00 79.38 78 ALA A O 1
ATOM 634 N N . LYS A 1 79 ? -13.448 9.304 4.033 1.00 82.88 79 LYS A N 1
ATOM 635 C CA . LYS A 1 79 ? -13.547 9.099 2.585 1.00 82.88 79 LYS A CA 1
ATOM 636 C C . LYS A 1 79 ? -12.172 8.763 2.006 1.00 82.88 79 LYS A C 1
ATOM 638 O O . LYS A 1 79 ? -11.237 9.550 2.142 1.00 82.88 79 LYS A O 1
ATOM 643 N N . MET A 1 80 ? -12.063 7.600 1.369 1.00 83.94 80 MET A N 1
ATOM 644 C CA . MET A 1 80 ? -10.893 7.226 0.580 1.00 83.94 80 MET A CA 1
ATOM 645 C C 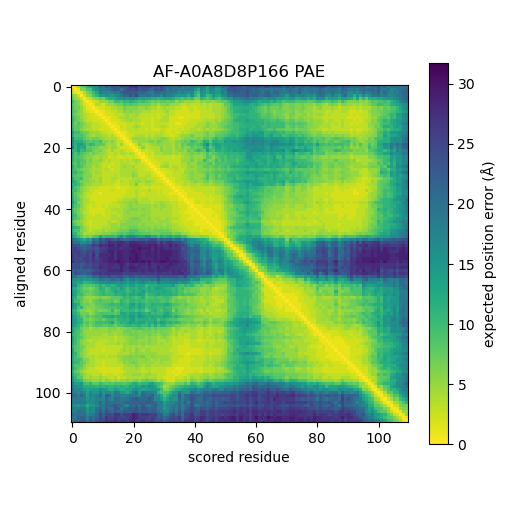. MET A 1 80 ? -10.994 7.805 -0.835 1.00 83.94 80 MET A C 1
ATOM 647 O O . MET A 1 80 ? -12.077 8.119 -1.327 1.00 83.94 80 MET A O 1
ATOM 651 N N . TYR A 1 81 ? -9.843 7.981 -1.483 1.00 88.81 81 TYR A N 1
ATOM 652 C CA . TYR A 1 81 ? -9.797 8.348 -2.896 1.00 88.81 81 TYR A CA 1
ATOM 653 C C . TYR A 1 81 ? -10.133 7.125 -3.763 1.00 88.81 81 TYR A C 1
ATOM 655 O O . TYR A 1 81 ? -9.640 6.033 -3.461 1.00 88.81 81 TYR A O 1
ATOM 663 N N . PRO A 1 82 ? -10.882 7.287 -4.869 1.00 89.38 82 PRO A N 1
ATOM 664 C CA . PRO A 1 82 ? -11.329 6.161 -5.695 1.00 89.38 82 PRO A CA 1
ATOM 665 C C . PRO A 1 82 ? -10.158 5.333 -6.252 1.00 89.38 82 PRO A C 1
ATOM 667 O O . PRO A 1 82 ? -10.193 4.104 -6.239 1.00 89.38 82 PRO A O 1
ATOM 670 N N . ASP A 1 83 ? -9.061 5.984 -6.644 1.00 88.62 83 ASP A N 1
ATOM 671 C CA . ASP A 1 83 ? -7.862 5.296 -7.144 1.00 88.62 83 ASP A CA 1
ATOM 672 C C . ASP A 1 83 ? -7.159 4.455 -6.073 1.00 88.62 83 ASP A C 1
ATOM 674 O O . ASP A 1 83 ? -6.484 3.467 -6.386 1.00 88.62 83 ASP A O 1
ATOM 678 N N . LEU A 1 84 ? -7.288 4.847 -4.803 1.00 88.56 84 LEU A N 1
ATOM 679 C CA . LEU A 1 84 ? -6.772 4.069 -3.685 1.00 88.56 84 LEU A CA 1
ATOM 680 C C . LEU A 1 84 ? -7.682 2.877 -3.413 1.00 88.56 84 LEU A C 1
ATOM 682 O O . LEU A 1 84 ? -7.168 1.781 -3.229 1.00 88.56 84 LEU A O 1
ATOM 686 N N . GLU A 1 85 ? -9.003 3.031 -3.470 1.00 88.38 85 GLU A N 1
ATOM 687 C CA . GLU A 1 85 ? -9.941 1.918 -3.270 1.00 88.38 85 GLU A CA 1
ATOM 688 C C . GLU A 1 85 ? -9.678 0.763 -4.245 1.00 88.38 85 GLU A C 1
ATOM 690 O O . GLU A 1 85 ? -9.589 -0.395 -3.831 1.00 88.38 85 GLU A O 1
ATOM 695 N N . VAL A 1 86 ? -9.434 1.073 -5.523 1.00 91.00 86 VAL A N 1
ATOM 696 C CA . VAL A 1 86 ? -9.059 0.071 -6.535 1.00 91.00 86 VAL A CA 1
ATOM 697 C C . VAL A 1 86 ? -7.761 -0.656 -6.155 1.00 91.00 86 VAL A C 1
ATOM 699 O O . VAL A 1 86 ? -7.676 -1.881 -6.261 1.00 91.00 86 VAL A O 1
ATOM 702 N N . GLN A 1 87 ? -6.753 0.068 -5.664 1.00 91.12 87 GLN A N 1
ATOM 703 C CA . GLN A 1 87 ? -5.467 -0.507 -5.245 1.00 91.12 87 GLN A CA 1
ATOM 704 C C . GLN A 1 87 ? -5.582 -1.347 -3.967 1.00 91.12 87 GLN A C 1
ATOM 706 O O . GLN A 1 87 ? -4.987 -2.424 -3.862 1.00 91.12 87 GLN A O 1
ATOM 711 N N . PHE A 1 88 ? -6.386 -0.890 -3.007 1.00 89.81 88 PHE A N 1
ATOM 712 C CA . PHE A 1 88 ? -6.674 -1.628 -1.785 1.00 89.81 88 PHE A CA 1
ATOM 713 C C . PHE A 1 88 ? -7.426 -2.922 -2.102 1.00 89.81 88 PHE A C 1
ATOM 715 O O . PHE A 1 88 ? -7.067 -3.971 -1.568 1.00 89.81 88 PHE A O 1
ATOM 722 N N . ASN A 1 89 ? -8.406 -2.888 -3.007 1.00 88.50 89 ASN A N 1
ATOM 723 C CA . ASN A 1 89 ? -9.133 -4.079 -3.452 1.00 88.50 89 ASN A CA 1
ATOM 724 C C . ASN A 1 89 ? -8.228 -5.065 -4.201 1.00 88.50 89 ASN A C 1
ATOM 726 O O . ASN A 1 89 ? -8.322 -6.268 -3.974 1.00 88.50 89 ASN A O 1
ATOM 730 N N . ALA A 1 90 ? -7.280 -4.567 -4.999 1.00 90.69 90 ALA A N 1
ATOM 731 C CA . ALA A 1 90 ? -6.254 -5.389 -5.642 1.00 90.69 90 ALA A CA 1
ATOM 732 C C . ALA A 1 90 ? -5.229 -5.996 -4.656 1.00 90.69 90 ALA A C 1
ATOM 734 O O . ALA A 1 90 ? -4.409 -6.828 -5.050 1.00 90.69 90 ALA A O 1
ATOM 735 N N . GLY A 1 91 ? -5.234 -5.569 -3.385 1.00 89.56 91 GLY A N 1
ATOM 736 C CA . GLY A 1 91 ? -4.293 -6.021 -2.356 1.00 89.56 91 GLY A CA 1
ATOM 737 C C . GLY A 1 91 ? -2.858 -5.534 -2.572 1.00 89.56 91 GLY A C 1
ATOM 738 O O . GLY A 1 91 ? -1.929 -6.068 -1.969 1.00 89.56 91 GLY A O 1
ATOM 739 N N . ARG A 1 92 ? -2.660 -4.537 -3.443 1.00 91.38 92 ARG A N 1
ATOM 740 C CA . ARG A 1 92 ? -1.348 -4.020 -3.844 1.00 91.38 92 ARG A CA 1
ATOM 741 C C . ARG A 1 92 ? -1.404 -2.502 -3.942 1.00 91.38 92 ARG A C 1
ATOM 743 O O . ARG A 1 92 ? -2.079 -1.966 -4.816 1.00 91.38 92 ARG A O 1
ATOM 750 N N . LEU A 1 93 ? -0.648 -1.821 -3.087 1.00 92.56 93 LEU A N 1
ATOM 751 C CA . LEU A 1 93 ? -0.529 -0.366 -3.103 1.00 92.56 93 LEU A CA 1
ATOM 752 C C . LEU A 1 93 ? 0.750 0.040 -3.830 1.00 92.56 93 LEU A C 1
ATOM 754 O O . LEU A 1 93 ? 1.811 -0.550 -3.611 1.00 92.56 93 LEU A O 1
ATOM 758 N N . ARG A 1 94 ? 0.657 1.054 -4.692 1.00 92.12 94 ARG A N 1
ATOM 759 C CA . ARG A 1 94 ? 1.833 1.671 -5.310 1.00 92.12 94 ARG A CA 1
ATOM 760 C C . ARG A 1 94 ? 2.319 2.804 -4.421 1.00 92.12 94 ARG A C 1
ATOM 762 O O . ARG A 1 94 ? 1.542 3.670 -4.036 1.00 92.12 94 ARG A O 1
ATOM 769 N N . PHE A 1 95 ? 3.607 2.801 -4.116 1.00 89.25 95 PHE A N 1
ATOM 770 C CA . PHE A 1 95 ? 4.229 3.832 -3.297 1.00 89.25 95 PHE A CA 1
ATOM 771 C C . PHE A 1 95 ? 5.600 4.201 -3.853 1.00 89.25 95 PHE A C 1
ATOM 773 O O . PHE A 1 95 ? 6.319 3.355 -4.388 1.00 89.25 95 PHE A O 1
ATOM 780 N N . GLN A 1 96 ? 5.962 5.471 -3.722 1.00 87.75 96 GLN A N 1
ATOM 781 C CA . GLN A 1 96 ? 7.268 5.973 -4.115 1.00 87.75 96 GLN A CA 1
ATOM 782 C C . GLN A 1 96 ? 8.255 5.772 -2.972 1.00 87.75 96 GLN A C 1
ATOM 784 O O . GLN A 1 96 ? 8.078 6.309 -1.885 1.00 87.75 96 GLN A O 1
ATOM 789 N N . THR A 1 97 ? 9.318 5.010 -3.207 1.00 81.88 97 THR A N 1
ATOM 790 C CA . THR A 1 97 ? 10.375 4.839 -2.209 1.00 81.88 97 THR A CA 1
ATOM 791 C C . THR A 1 97 ? 11.042 6.175 -1.900 1.00 81.88 97 THR A C 1
ATOM 793 O O . THR A 1 97 ? 11.280 6.972 -2.811 1.00 81.88 97 THR A O 1
ATOM 796 N N . TRP A 1 98 ? 11.417 6.367 -0.640 1.00 70.62 98 TRP A N 1
ATOM 797 C CA . TRP A 1 98 ? 12.117 7.554 -0.164 1.00 70.62 98 TRP A CA 1
ATOM 798 C C . TRP A 1 98 ? 13.383 7.868 -0.979 1.00 70.62 98 TRP A C 1
ATOM 800 O O . TRP A 1 98 ? 14.079 6.983 -1.487 1.00 70.62 98 TRP A O 1
ATOM 810 N N . THR A 1 99 ? 13.691 9.157 -1.087 1.00 60.41 99 THR A N 1
ATOM 811 C CA . THR A 1 99 ? 14.924 9.687 -1.694 1.00 60.41 99 THR A CA 1
ATOM 812 C C . THR A 1 99 ? 16.162 9.425 -0.818 1.00 60.41 99 THR A C 1
ATOM 814 O O . THR A 1 99 ? 17.304 9.461 -1.291 1.00 60.41 99 THR A O 1
ATOM 817 N N . GLU A 1 100 ? 15.953 9.075 0.451 1.00 59.09 100 GLU A N 1
ATOM 818 C CA . GLU A 1 100 ? 16.981 8.843 1.465 1.00 59.09 100 GLU A CA 1
ATOM 819 C C . GLU A 1 100 ? 16.875 7.415 2.012 1.00 59.09 100 GLU A C 1
ATOM 821 O O . GLU A 1 100 ? 15.776 6.919 2.264 1.00 59.09 100 GLU A O 1
ATOM 826 N N . TRP A 1 101 ? 18.012 6.730 2.193 1.00 56.72 101 TRP A N 1
ATOM 827 C CA . TRP A 1 101 ? 17.993 5.405 2.815 1.00 56.72 101 TRP A CA 1
ATOM 828 C C . TRP A 1 101 ? 17.715 5.555 4.316 1.00 56.72 101 TRP A C 1
ATOM 830 O O . TRP A 1 101 ? 18.387 6.350 4.975 1.00 56.72 101 TRP A O 1
ATOM 840 N N . PRO A 1 102 ? 16.787 4.774 4.889 1.00 49.62 102 PRO A N 1
ATOM 841 C CA . PRO A 1 102 ? 16.361 4.899 6.276 1.00 49.62 102 PRO A CA 1
ATOM 842 C C . PRO A 1 102 ? 17.381 4.354 7.291 1.00 49.62 102 PRO A C 1
ATOM 844 O O . PRO A 1 102 ? 16.991 3.948 8.382 1.00 49.62 102 PRO A O 1
ATOM 847 N N . CYS A 1 103 ? 18.690 4.396 7.014 1.00 47.56 103 CYS A N 1
ATOM 848 C CA . CYS A 1 103 ? 19.715 4.034 8.003 1.00 47.56 103 CYS A CA 1
ATOM 849 C C . CYS A 1 103 ? 19.627 4.881 9.297 1.00 47.56 103 CYS A C 1
ATOM 851 O O . CYS A 1 103 ? 20.277 4.561 10.283 1.00 47.56 103 CYS A O 1
ATOM 853 N N . ARG A 1 104 ? 18.791 5.930 9.316 1.00 50.03 104 ARG A N 1
ATOM 854 C CA . ARG A 1 104 ? 18.482 6.804 10.456 1.00 50.03 104 ARG A CA 1
ATOM 855 C C . ARG A 1 104 ? 17.319 6.335 11.356 1.00 50.03 104 ARG A C 1
ATOM 857 O O . ARG A 1 104 ? 17.012 7.013 12.326 1.00 50.03 104 ARG A O 1
ATOM 864 N N . TRP A 1 105 ? 16.653 5.218 11.044 1.00 48.91 105 TRP A N 1
ATOM 865 C CA . TRP A 1 105 ? 15.475 4.733 11.793 1.00 48.91 105 TRP A CA 1
ATOM 866 C C . TRP A 1 105 ? 15.780 3.650 12.835 1.00 48.91 105 TRP A C 1
ATOM 868 O O . TRP A 1 105 ? 14.879 3.232 13.563 1.00 48.91 105 TRP A O 1
ATOM 878 N N . LEU A 1 106 ? 17.036 3.211 12.947 1.00 48.66 106 LEU A N 1
ATOM 879 C CA . LEU A 1 106 ? 17.484 2.554 14.169 1.00 48.66 106 LEU A CA 1
ATOM 880 C C . LEU A 1 106 ? 17.683 3.652 15.220 1.00 48.66 106 LEU A C 1
ATOM 882 O O . LEU A 1 106 ? 18.346 4.643 14.901 1.00 48.66 106 LEU A O 1
ATOM 886 N N . PRO A 1 107 ? 17.133 3.525 16.445 1.00 44.69 107 PRO A N 1
ATOM 887 C CA . PRO A 1 107 ? 17.601 4.370 17.532 1.00 44.69 107 PRO A CA 1
ATOM 888 C C . PRO A 1 107 ? 19.118 4.190 17.581 1.00 44.69 107 PRO A C 1
ATOM 890 O O . PRO A 1 107 ? 19.598 3.055 17.638 1.00 44.69 107 PRO A O 1
ATOM 893 N N . ALA A 1 108 ? 19.865 5.287 17.458 1.00 44.25 108 ALA A N 1
ATOM 894 C CA . ALA A 1 108 ? 21.289 5.253 17.734 1.00 44.25 108 ALA A CA 1
ATOM 895 C C . ALA A 1 108 ? 21.429 4.661 19.143 1.00 44.25 108 ALA A C 1
ATOM 897 O O . ALA A 1 108 ? 20.881 5.207 20.097 1.00 44.25 108 ALA A O 1
ATOM 898 N N . GLY A 1 109 ? 22.028 3.476 19.251 1.00 53.03 109 GLY A N 1
ATOM 899 C CA . GLY A 1 109 ? 22.411 2.939 20.546 1.00 53.03 109 GLY A CA 1
ATOM 900 C C . GLY A 1 109 ? 23.499 3.844 21.107 1.00 53.03 109 GLY A C 1
ATOM 901 O O . GLY A 1 109 ? 24.546 3.973 20.473 1.00 53.03 109 GLY A O 1
ATOM 902 N N . GLY A 1 110 ? 23.219 4.481 22.243 1.00 37.81 110 GLY A N 1
ATOM 903 C CA . GLY A 1 110 ? 24.093 5.438 22.920 1.00 37.81 110 GLY A CA 1
ATOM 904 C C . GLY A 1 110 ? 23.291 6.536 23.586 1.00 37.81 110 GLY A C 1
ATOM 905 O O . GLY A 1 110 ? 22.995 7.525 22.884 1.00 37.81 110 GLY A O 1
#

Nearest PDB structures (foldseek):
  8q5i-assembly1_J  TM=8.809E-01  e=1.230E-06  Candida albicans
  8c01-assembly1_V  TM=8.674E-01  e=1.801E-06  Saccharomyces cerevisiae
  8cq7-assembly2_CV  TM=8.017E-01  e=1.801E-06  Candida albicans
  6y57-assembly1_SI  TM=8.219E-01  e=3.862E-06  Homo sapiens
  8rxh-assembly1_SK  TM=8.050E-01  e=3.147E-05  Leishmania major strain Friedlin